Protein AF-A0A061NUT3-F1 (afdb_monomer_lite)

pLDDT: mean 88.52, std 11.58, range [43.38, 98.38]

Radius of gyration: 13.53 Å; chains: 1; bounding box: 26×31×32 Å

Foldseek 3Di:
DDPVVVVVVVCVVDPPDDDDPVLVVVVVVCVVVVFDDDDPVVLVVLLVVCLVVLPQDDDDDDCGVVNSVVSNVVSNVVND

Sequence (80 aa):
MTMDRLQSYLHEVHPRLNEDELLQEMEQHAFEHHVPIIDLESARFLQQLIALKGVTRILELGSAIGYSAITMAHATAQAQ

Structure (mmCIF, N/CA/C/O backbone):
data_AF-A0A061NUT3-F1
#
_entry.id   AF-A0A061NUT3-F1
#
loop_
_atom_site.group_PDB
_atom_site.id
_atom_site.type_symbol
_atom_site.label_atom_id
_atom_site.label_alt_id
_atom_site.label_comp_id
_atom_site.label_asym_id
_atom_site.label_entity_id
_atom_site.label_seq_id
_atom_site.pdbx_PDB_ins_code
_atom_site.Cartn_x
_atom_site.Cartn_y
_atom_site.Cartn_z
_atom_site.occupancy
_atom_site.B_iso_or_equiv
_atom_site.auth_seq_id
_atom_site.auth_comp_id
_atom_site.auth_asym_id
_atom_site.auth_atom_id
_atom_site.pdbx_PDB_model_num
ATOM 1 N N . MET A 1 1 ? 5.339 20.585 -16.161 1.00 61.16 1 MET A N 1
ATOM 2 C CA . MET A 1 1 ? 6.008 19.824 -15.085 1.00 61.16 1 MET A CA 1
ATOM 3 C C . MET A 1 1 ? 6.194 18.408 -15.604 1.00 61.16 1 MET A C 1
ATOM 5 O O . MET A 1 1 ? 5.220 17.872 -16.113 1.00 61.16 1 MET A O 1
ATOM 9 N N . THR A 1 2 ? 7.408 17.855 -15.605 1.00 85.75 2 THR A N 1
ATOM 10 C CA . THR A 1 2 ? 7.637 16.458 -16.022 1.00 85.75 2 THR A CA 1
ATOM 11 C C . THR A 1 2 ? 7.252 15.509 -14.886 1.00 85.75 2 THR A C 1
ATOM 13 O O . THR A 1 2 ? 7.324 15.908 -13.722 1.00 85.75 2 THR A O 1
ATOM 16 N N . MET A 1 3 ? 6.819 14.286 -15.209 1.00 79.00 3 MET A N 1
ATOM 17 C CA . MET A 1 3 ? 6.423 13.298 -14.193 1.00 79.00 3 MET A CA 1
ATOM 18 C C . MET A 1 3 ? 7.577 12.945 -13.254 1.00 79.00 3 MET A C 1
ATOM 20 O O . MET A 1 3 ? 7.378 12.924 -12.043 1.00 79.00 3 MET A O 1
ATOM 24 N N . ASP A 1 4 ? 8.791 12.824 -13.788 1.00 84.19 4 ASP A N 1
ATOM 25 C CA . ASP A 1 4 ? 9.982 12.512 -12.993 1.00 84.19 4 ASP A CA 1
ATOM 26 C C . ASP A 1 4 ? 10.232 13.561 -11.901 1.00 84.19 4 ASP A C 1
ATOM 28 O O . ASP A 1 4 ? 10.471 13.227 -10.745 1.00 84.19 4 ASP A O 1
ATOM 32 N N . ARG A 1 5 ? 10.089 14.854 -12.231 1.00 88.31 5 ARG A N 1
ATOM 33 C CA . ARG A 1 5 ? 10.303 15.941 -11.263 1.00 88.31 5 ARG A CA 1
ATOM 34 C C . ARG A 1 5 ? 9.259 15.931 -10.146 1.00 88.31 5 ARG A C 1
ATOM 36 O O . ARG A 1 5 ? 9.583 16.267 -9.011 1.00 88.31 5 ARG A O 1
ATOM 43 N N . LEU A 1 6 ? 8.015 15.582 -10.472 1.00 86.25 6 LEU A N 1
ATOM 44 C CA . LEU A 1 6 ? 6.953 15.448 -9.478 1.00 86.25 6 LEU A CA 1
ATOM 45 C C . LEU A 1 6 ? 7.230 14.270 -8.541 1.00 86.25 6 LEU A C 1
ATOM 47 O O . LEU A 1 6 ? 7.131 14.431 -7.329 1.00 86.25 6 LEU A O 1
ATOM 51 N N . GLN A 1 7 ? 7.613 13.118 -9.094 1.00 80.62 7 GLN A N 1
ATOM 52 C CA . GLN A 1 7 ? 7.93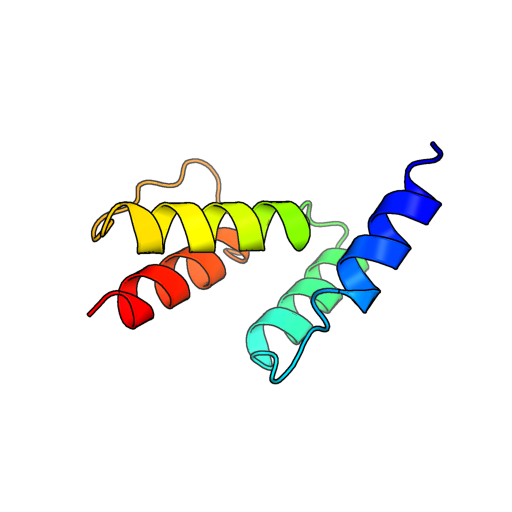7 11.937 -8.298 1.00 80.62 7 GLN A CA 1
ATOM 53 C C . GLN A 1 7 ? 9.119 12.185 -7.363 1.00 80.62 7 GLN A C 1
ATOM 55 O O . GLN A 1 7 ? 9.034 11.829 -6.191 1.00 80.62 7 GLN A O 1
ATOM 60 N N . SER A 1 8 ? 10.192 12.829 -7.839 1.00 85.50 8 SER A N 1
ATOM 61 C CA . SER A 1 8 ? 11.331 13.173 -6.979 1.00 85.50 8 SER A CA 1
ATOM 62 C C . SER A 1 8 ? 10.914 14.094 -5.832 1.00 85.50 8 SER A C 1
ATOM 64 O O . SER A 1 8 ? 11.261 13.834 -4.686 1.00 85.50 8 SER A O 1
ATOM 66 N N . TYR A 1 9 ? 10.104 15.119 -6.116 1.00 88.25 9 TYR A N 1
ATOM 67 C CA . TYR A 1 9 ? 9.606 16.028 -5.085 1.00 88.25 9 TYR A CA 1
ATOM 68 C C . TYR A 1 9 ? 8.759 15.308 -4.023 1.00 88.25 9 TYR A C 1
ATOM 70 O O . TYR A 1 9 ? 8.929 15.554 -2.832 1.00 88.25 9 TYR A O 1
ATOM 78 N N . LEU A 1 10 ? 7.868 14.395 -4.428 1.00 83.31 10 LEU A N 1
ATOM 79 C CA . LEU A 1 10 ? 7.051 13.622 -3.484 1.00 83.31 10 LEU A CA 1
ATOM 80 C C . LEU A 1 10 ? 7.903 12.702 -2.600 1.00 83.31 10 LEU A C 1
ATOM 82 O O . LEU A 1 10 ? 7.665 12.637 -1.393 1.00 83.31 10 LEU A O 1
ATOM 86 N N . HIS A 1 11 ? 8.937 12.073 -3.165 1.00 81.94 11 HIS A N 1
ATOM 87 C CA . HIS A 1 11 ? 9.887 11.264 -2.396 1.00 81.94 11 HIS A CA 1
ATOM 88 C C . HIS A 1 11 ? 10.688 12.096 -1.387 1.00 81.94 11 HIS A C 1
ATOM 90 O O . HIS A 1 11 ? 10.938 11.627 -0.279 1.00 81.94 11 HIS A O 1
ATOM 96 N N . GLU A 1 12 ? 11.074 13.323 -1.742 1.00 86.38 12 GLU A N 1
ATOM 97 C CA . GLU A 1 12 ? 11.782 14.233 -0.833 1.00 86.38 12 GLU A CA 1
ATOM 98 C C . GLU A 1 12 ? 10.892 14.708 0.321 1.00 86.38 12 GLU A C 1
ATOM 100 O O . GLU A 1 12 ? 11.335 14.764 1.467 1.00 86.38 12 GLU A O 1
ATOM 105 N N . VAL A 1 13 ? 9.634 15.051 0.029 1.00 86.31 13 VAL A N 1
ATOM 106 C CA . VAL A 1 13 ? 8.685 15.553 1.036 1.00 86.31 13 VAL A CA 1
ATOM 107 C C . VAL A 1 13 ? 8.200 14.437 1.954 1.00 86.31 13 VAL A C 1
ATOM 109 O O . VAL A 1 13 ? 7.985 14.670 3.144 1.00 86.31 13 VAL A O 1
ATOM 112 N N . HIS A 1 14 ? 8.026 13.230 1.419 1.00 79.75 14 HIS A N 1
ATOM 113 C CA . HIS A 1 14 ? 7.552 12.079 2.170 1.00 79.75 14 HIS A CA 1
ATOM 114 C C . HIS A 1 14 ? 8.507 10.893 1.983 1.00 79.75 14 HIS A C 1
ATOM 116 O O . HIS A 1 14 ? 8.203 9.942 1.249 1.00 79.75 14 HIS A O 1
ATOM 122 N N . PRO A 1 15 ? 9.677 10.931 2.646 1.00 72.81 15 PRO A N 1
ATOM 123 C CA . PRO A 1 15 ? 10.647 9.854 2.559 1.00 72.81 15 PRO A CA 1
ATOM 124 C C . PRO A 1 15 ? 10.050 8.555 3.101 1.00 72.81 15 PRO A C 1
ATOM 126 O O . PRO A 1 15 ? 9.250 8.554 4.040 1.00 72.81 15 PRO A O 1
ATOM 129 N N . ARG A 1 16 ? 10.432 7.429 2.494 1.00 70.31 16 ARG A N 1
ATOM 130 C CA . ARG A 1 16 ? 10.081 6.101 3.000 1.00 70.31 16 ARG A CA 1
ATOM 131 C C . ARG A 1 16 ? 10.890 5.840 4.275 1.00 70.31 16 ARG A C 1
ATOM 133 O O . ARG A 1 16 ? 12.051 5.452 4.212 1.00 70.31 16 ARG A O 1
ATOM 140 N N . LEU A 1 17 ? 10.319 6.155 5.434 1.00 51.50 17 LEU A N 1
ATOM 141 C CA . LEU A 1 17 ? 10.936 5.909 6.737 1.00 51.50 17 LEU A CA 1
ATOM 142 C C . LEU A 1 17 ? 10.303 4.655 7.349 1.00 51.50 17 LEU A C 1
ATOM 144 O O . LEU A 1 17 ? 9.087 4.621 7.510 1.00 51.50 17 LEU A O 1
ATOM 148 N N . ASN A 1 18 ? 11.129 3.676 7.735 1.00 52.44 18 ASN A N 1
ATOM 149 C CA . ASN A 1 18 ? 10.721 2.429 8.402 1.00 52.44 18 ASN A CA 1
ATOM 150 C C . ASN A 1 18 ? 9.798 1.545 7.547 1.00 52.44 18 ASN A C 1
ATOM 152 O O . ASN A 1 18 ? 8.635 1.334 7.888 1.00 52.44 18 ASN A O 1
ATOM 156 N N . GLU A 1 19 ? 10.306 1.056 6.417 1.00 68.06 19 GLU A N 1
ATOM 157 C CA . GLU A 1 19 ? 9.533 0.134 5.591 1.00 68.06 19 GLU A CA 1
ATOM 158 C C . GLU A 1 19 ? 9.410 -1.242 6.232 1.00 68.06 19 GLU A C 1
ATOM 160 O O . GLU A 1 19 ? 10.326 -1.757 6.870 1.00 68.06 19 GLU A O 1
ATOM 165 N N . ASP A 1 20 ? 8.238 -1.818 6.021 1.00 83.88 20 ASP A N 1
ATOM 166 C CA . ASP A 1 20 ? 7.970 -3.220 6.253 1.00 83.88 20 ASP A CA 1
ATOM 167 C C . ASP A 1 20 ? 8.839 -4.061 5.303 1.00 83.88 20 ASP A C 1
ATOM 169 O O . ASP A 1 20 ? 8.726 -3.928 4.080 1.00 83.88 20 ASP A O 1
ATOM 173 N N . GLU A 1 21 ? 9.712 -4.905 5.862 1.00 91.38 21 GLU A N 1
ATOM 174 C CA . GLU A 1 21 ? 10.619 -5.774 5.098 1.00 91.38 21 GLU A CA 1
ATOM 175 C C . GLU A 1 21 ? 9.856 -6.644 4.085 1.00 91.38 21 GLU A C 1
ATOM 177 O O . GLU A 1 21 ? 10.336 -6.855 2.970 1.00 91.38 21 GLU A O 1
ATOM 182 N N . LEU A 1 22 ? 8.632 -7.074 4.419 1.00 92.62 22 LEU A N 1
ATOM 183 C CA . LEU A 1 22 ? 7.793 -7.854 3.513 1.00 92.62 22 LEU A CA 1
ATOM 184 C C . LEU A 1 22 ? 7.395 -7.040 2.279 1.00 92.62 22 LEU A C 1
ATOM 186 O O . LEU A 1 22 ? 7.436 -7.552 1.164 1.00 92.62 22 LEU A O 1
ATOM 190 N N . LEU A 1 23 ? 7.012 -5.771 2.450 1.00 92.31 23 LEU A N 1
ATOM 191 C CA . LEU A 1 23 ? 6.596 -4.930 1.324 1.00 92.31 23 LEU A CA 1
ATOM 192 C C . LEU A 1 23 ? 7.759 -4.663 0.361 1.00 92.31 23 LEU A C 1
ATOM 194 O O . LEU A 1 23 ? 7.551 -4.682 -0.851 1.00 92.31 23 LEU A O 1
ATOM 198 N N . GLN A 1 24 ? 8.980 -4.496 0.877 1.00 92.44 24 GLN A N 1
ATOM 199 C CA . GLN A 1 24 ? 10.180 -4.376 0.043 1.00 92.44 24 GLN A CA 1
ATOM 200 C C . GLN A 1 24 ? 10.466 -5.661 -0.741 1.00 92.44 24 GLN A C 1
ATOM 202 O O . GLN A 1 24 ? 10.735 -5.607 -1.943 1.00 92.44 24 GLN A O 1
ATOM 207 N N . GLU A 1 25 ? 10.376 -6.822 -0.086 1.00 95.25 25 GLU A N 1
ATOM 208 C CA . GLU A 1 25 ? 10.535 -8.118 -0.752 1.00 95.25 25 GLU A CA 1
ATOM 209 C C . GLU A 1 25 ? 9.490 -8.298 -1.863 1.00 95.25 25 GLU A C 1
ATOM 211 O O . GLU A 1 25 ? 9.814 -8.736 -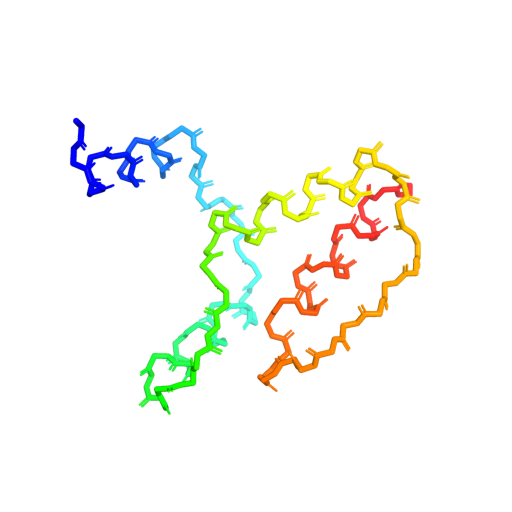2.968 1.00 95.25 25 GLU A O 1
ATOM 216 N N . MET A 1 26 ? 8.243 -7.890 -1.614 1.00 95.38 26 MET A N 1
ATOM 217 C CA . MET A 1 26 ? 7.166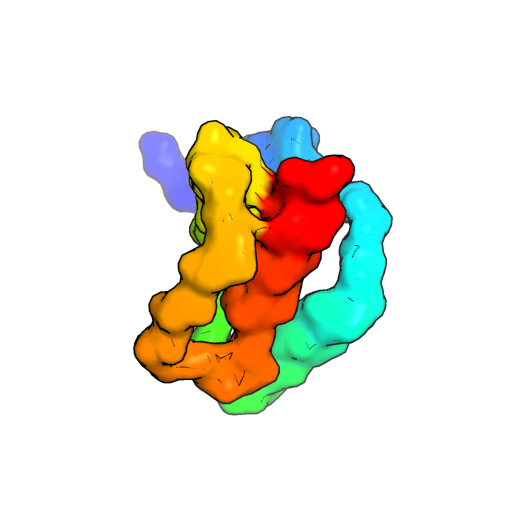 -7.945 -2.602 1.00 95.38 26 MET A CA 1
ATOM 218 C C . MET A 1 26 ? 7.391 -7.003 -3.790 1.00 95.38 26 MET A C 1
ATOM 220 O O . MET A 1 26 ? 7.092 -7.391 -4.920 1.00 95.38 26 MET A O 1
ATOM 224 N N . GLU A 1 27 ? 7.921 -5.795 -3.573 1.00 94.69 27 GLU A N 1
ATOM 225 C CA . GLU A 1 27 ? 8.293 -4.869 -4.654 1.00 94.69 27 GLU A CA 1
ATOM 226 C C . GLU A 1 27 ? 9.395 -5.462 -5.537 1.00 94.69 27 GLU A C 1
ATOM 228 O O . GLU A 1 27 ? 9.277 -5.457 -6.766 1.00 94.69 27 GLU A O 1
ATOM 233 N N . GLN A 1 28 ? 10.430 -6.035 -4.918 1.00 96.06 28 GLN A N 1
ATOM 234 C CA . GLN A 1 28 ? 11.514 -6.701 -5.636 1.00 96.06 28 GLN A CA 1
ATOM 235 C C . GLN A 1 28 ? 10.992 -7.910 -6.423 1.00 96.06 28 GLN A C 1
ATOM 237 O O . GLN A 1 28 ? 11.283 -8.055 -7.611 1.00 96.06 28 GLN A O 1
ATOM 242 N N . HIS A 1 29 ? 10.156 -8.741 -5.796 1.00 97.31 29 HIS A N 1
ATOM 243 C CA . HIS A 1 29 ? 9.522 -9.879 -6.452 1.00 97.31 29 HIS A CA 1
ATOM 244 C C . HIS A 1 29 ? 8.671 -9.439 -7.650 1.00 97.31 29 HIS A C 1
ATOM 246 O O . HIS A 1 29 ? 8.767 -10.037 -8.725 1.00 97.31 29 HIS A O 1
ATOM 252 N N . ALA A 1 30 ? 7.862 -8.389 -7.489 1.00 97.19 30 ALA A N 1
ATOM 253 C CA . ALA A 1 30 ? 7.026 -7.847 -8.552 1.00 97.19 30 ALA A CA 1
ATOM 254 C C . ALA A 1 30 ? 7.856 -7.331 -9.731 1.00 97.19 30 ALA A C 1
ATOM 256 O O . ALA A 1 30 ? 7.506 -7.594 -10.882 1.00 97.19 30 ALA A O 1
ATOM 257 N N . PHE A 1 31 ? 8.973 -6.656 -9.448 1.00 96.50 31 PHE A N 1
ATOM 258 C CA . PHE A 1 31 ? 9.914 -6.197 -10.464 1.00 96.50 31 PHE A CA 1
ATOM 259 C C . PHE A 1 31 ? 10.530 -7.369 -11.241 1.00 96.50 31 PHE A C 1
ATOM 261 O O . PHE A 1 31 ? 10.455 -7.401 -12.468 1.00 96.50 31 PHE A O 1
ATOM 268 N N . GLU A 1 32 ? 11.082 -8.364 -10.544 1.00 98.38 32 GLU A N 1
ATOM 269 C CA . GLU A 1 32 ? 11.732 -9.528 -11.166 1.00 98.38 32 GLU A CA 1
ATOM 270 C C . GLU A 1 32 ? 10.763 -10.357 -12.019 1.00 98.38 32 GLU A C 1
ATOM 272 O O . GLU A 1 32 ? 11.089 -10.784 -13.131 1.00 98.38 32 GLU A O 1
ATOM 277 N N . HIS A 1 33 ? 9.544 -10.557 -11.520 1.00 97.81 33 HIS A N 1
ATOM 278 C CA . HIS A 1 33 ? 8.539 -11.413 -12.149 1.00 97.81 33 HIS A CA 1
ATOM 279 C C . HIS A 1 33 ? 7.567 -10.639 -13.044 1.00 97.81 33 HIS A C 1
ATOM 281 O O . HIS A 1 33 ? 6.637 -11.232 -13.588 1.00 97.81 33 HIS A O 1
ATOM 287 N N . HIS A 1 34 ? 7.792 -9.334 -13.233 1.00 96.94 34 HIS A N 1
ATOM 288 C CA . HIS A 1 34 ? 6.954 -8.451 -14.046 1.00 96.94 34 HIS A CA 1
ATOM 289 C C . HIS A 1 34 ? 5.472 -8.491 -13.631 1.00 96.94 34 HIS A C 1
ATOM 291 O O . HIS A 1 34 ? 4.567 -8.405 -14.466 1.00 96.94 34 HIS A O 1
ATOM 297 N N . VAL A 1 35 ? 5.216 -8.642 -12.329 1.00 97.31 35 VAL A N 1
ATOM 298 C CA . VAL A 1 35 ? 3.864 -8.615 -11.773 1.00 97.31 35 VAL A CA 1
ATOM 299 C C . VAL A 1 35 ? 3.443 -7.153 -11.619 1.00 97.31 35 VAL A C 1
ATOM 301 O O . VAL A 1 35 ? 4.121 -6.397 -10.924 1.00 97.31 35 VAL A O 1
ATOM 304 N N . PRO A 1 36 ? 2.323 -6.724 -12.223 1.00 95.31 36 PRO A N 1
ATOM 305 C CA . PRO A 1 36 ? 1.837 -5.366 -12.043 1.00 95.31 36 PRO A CA 1
ATOM 306 C C . PRO A 1 36 ? 1.355 -5.164 -10.602 1.00 95.31 36 PRO A C 1
ATOM 308 O O . PRO A 1 36 ? 0.470 -5.878 -10.127 1.00 95.31 36 PRO A O 1
ATOM 311 N N . ILE A 1 37 ? 1.921 -4.163 -9.931 1.00 95.75 37 ILE A N 1
ATOM 312 C CA . ILE A 1 37 ? 1.511 -3.699 -8.602 1.00 95.75 37 ILE A CA 1
ATOM 313 C C . ILE A 1 37 ? 1.184 -2.205 -8.646 1.00 95.75 37 ILE A C 1
ATOM 315 O O . ILE A 1 37 ? 1.601 -1.490 -9.560 1.00 95.75 37 ILE A O 1
ATOM 319 N N . ILE A 1 38 ? 0.407 -1.740 -7.669 1.00 93.81 38 ILE A N 1
ATOM 320 C CA . ILE A 1 38 ? 0.138 -0.313 -7.476 1.00 93.81 38 ILE A CA 1
ATOM 321 C C . ILE A 1 38 ? 1.439 0.421 -7.121 1.00 93.81 38 ILE A C 1
ATOM 323 O O . ILE A 1 38 ? 2.287 -0.123 -6.416 1.00 93.81 38 ILE A O 1
ATOM 327 N N . ASP A 1 39 ? 1.603 1.652 -7.600 1.00 90.12 39 ASP A N 1
ATOM 328 C CA . ASP A 1 39 ? 2.747 2.474 -7.219 1.00 90.12 39 ASP A CA 1
ATOM 329 C C . ASP A 1 39 ? 2.612 2.992 -5.778 1.00 90.12 39 ASP A C 1
ATOM 331 O O . ASP A 1 39 ? 1.511 3.122 -5.231 1.00 90.12 39 ASP A O 1
ATOM 335 N N . LEU A 1 40 ? 3.752 3.323 -5.173 1.00 87.50 40 LEU A N 1
ATOM 336 C CA . LEU A 1 40 ? 3.833 3.784 -3.790 1.00 87.50 40 LEU A CA 1
ATOM 337 C C . LEU A 1 40 ? 2.903 4.966 -3.489 1.00 87.50 40 LEU A C 1
ATOM 339 O O . LEU A 1 40 ? 2.267 4.991 -2.435 1.00 87.50 40 LEU A O 1
ATOM 343 N N . GLU A 1 41 ? 2.836 5.962 -4.374 1.00 88.69 41 GLU A N 1
ATOM 344 C CA . GLU A 1 41 ? 2.089 7.188 -4.086 1.00 88.69 41 GLU A CA 1
ATOM 345 C C . GLU A 1 41 ? 0.584 6.924 -4.109 1.00 88.69 41 GLU A C 1
ATOM 347 O O . GLU A 1 41 ? -0.149 7.394 -3.233 1.00 88.69 41 GLU A O 1
ATOM 352 N N . SER A 1 42 ? 0.128 6.087 -5.041 1.00 92.12 42 SER A N 1
ATOM 353 C CA . SER A 1 42 ? -1.249 5.595 -5.056 1.00 92.12 42 SER A CA 1
ATOM 354 C C . SER A 1 42 ? -1.572 4.754 -3.812 1.00 92.12 42 SER A C 1
ATOM 356 O O . SER A 1 42 ? -2.641 4.916 -3.218 1.00 92.12 42 SER A O 1
ATOM 358 N N . ALA A 1 43 ? -0.648 3.901 -3.358 1.00 92.62 43 ALA A N 1
ATOM 359 C CA . ALA A 1 43 ? -0.830 3.107 -2.144 1.00 92.62 43 ALA A CA 1
ATOM 360 C C . ALA A 1 43 ? -0.946 3.997 -0.889 1.00 92.62 43 ALA A C 1
ATOM 362 O O . ALA A 1 43 ? -1.885 3.848 -0.106 1.00 92.62 43 ALA A O 1
ATOM 363 N N . ARG A 1 44 ? -0.066 4.996 -0.745 1.00 90.31 44 ARG A N 1
ATOM 364 C CA . ARG A 1 44 ? -0.112 6.001 0.335 1.00 90.31 44 ARG A CA 1
ATOM 365 C C . ARG A 1 44 ? -1.411 6.793 0.338 1.00 90.31 44 ARG A C 1
ATOM 367 O O . ARG A 1 44 ? -1.992 7.029 1.397 1.00 90.31 44 ARG A O 1
ATOM 374 N N . PHE A 1 45 ? -1.885 7.189 -0.838 1.00 92.31 45 PHE A N 1
ATOM 375 C CA . PHE A 1 45 ? -3.157 7.886 -0.967 1.00 92.31 45 PHE A CA 1
ATOM 376 C C . PHE A 1 45 ? -4.325 7.033 -0.449 1.00 92.31 45 PHE A C 1
ATOM 378 O O . PHE A 1 45 ? -5.160 7.528 0.312 1.00 92.31 45 PHE A O 1
ATOM 385 N N . LEU A 1 46 ? -4.359 5.736 -0.781 1.00 94.75 46 LEU A N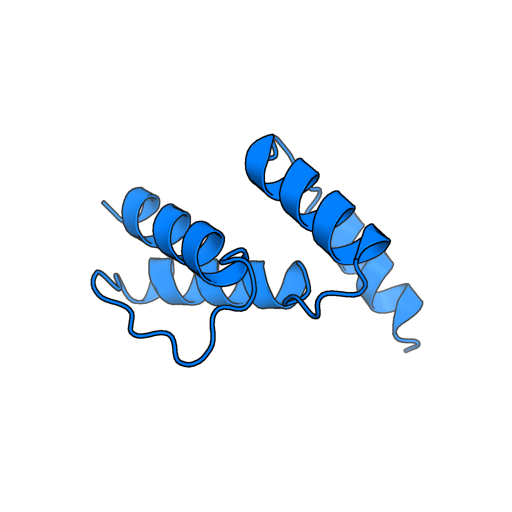 1
ATOM 386 C CA . LEU A 1 46 ? -5.366 4.813 -0.250 1.00 94.75 46 LEU A CA 1
ATOM 387 C C . LEU A 1 46 ? -5.273 4.672 1.273 1.00 94.75 46 LEU A C 1
ATOM 389 O O . LEU A 1 46 ? -6.303 4.724 1.943 1.00 94.75 46 LEU A O 1
ATOM 393 N N . GLN A 1 47 ? -4.065 4.559 1.832 1.00 93.06 47 GLN A N 1
ATOM 394 C CA . GLN A 1 47 ? -3.872 4.506 3.286 1.00 93.06 47 GLN A CA 1
ATOM 395 C C . GLN A 1 47 ? -4.420 5.756 3.982 1.00 93.06 47 GLN A C 1
ATOM 397 O O . GLN A 1 47 ? -5.150 5.650 4.968 1.00 93.06 47 GLN A O 1
ATOM 402 N N . GLN A 1 48 ? -4.130 6.943 3.441 1.00 92.94 48 GLN A N 1
ATOM 403 C CA . GLN A 1 48 ? -4.657 8.205 3.965 1.00 92.94 48 GLN A CA 1
ATOM 404 C C . GLN A 1 48 ? -6.184 8.250 3.897 1.00 92.94 48 GLN A C 1
ATOM 406 O O . GLN A 1 48 ? -6.828 8.645 4.867 1.00 92.94 48 GLN A O 1
ATOM 411 N N . LEU A 1 49 ? -6.781 7.819 2.783 1.00 95.81 49 LEU A N 1
ATOM 412 C CA . LEU A 1 49 ? -8.236 7.741 2.653 1.00 95.81 49 LEU A CA 1
ATOM 413 C C . LEU A 1 49 ? -8.857 6.778 3.669 1.00 95.81 49 LEU A C 1
ATOM 415 O O . LEU A 1 49 ? -9.870 7.120 4.280 1.00 95.81 49 LEU A O 1
ATOM 419 N N . ILE A 1 50 ? -8.251 5.606 3.867 1.00 96.00 50 ILE A N 1
ATOM 420 C CA . ILE A 1 50 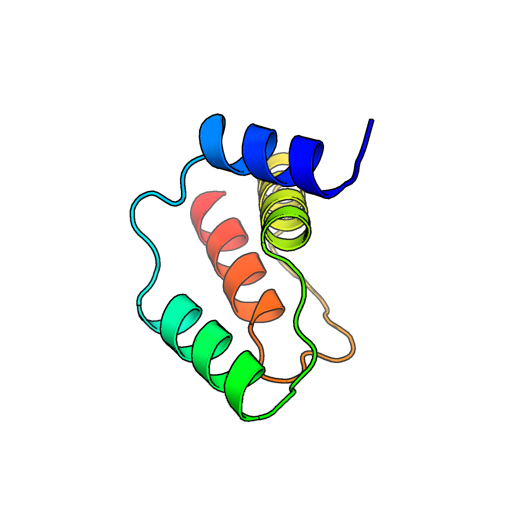? -8.692 4.601 4.841 1.00 96.00 50 ILE A CA 1
ATOM 421 C C . ILE A 1 50 ? -8.680 5.186 6.252 1.00 96.00 50 ILE A C 1
ATOM 423 O O . ILE A 1 50 ? -9.701 5.120 6.940 1.00 96.00 50 ILE A O 1
ATOM 427 N N . ALA A 1 51 ? -7.571 5.819 6.645 1.00 93.56 51 ALA A N 1
ATOM 428 C CA . ALA A 1 51 ? -7.422 6.442 7.955 1.00 93.56 51 ALA A CA 1
ATOM 429 C C . ALA A 1 51 ? -8.427 7.589 8.157 1.00 93.56 51 ALA A C 1
ATOM 431 O O . ALA A 1 51 ? -9.159 7.611 9.144 1.00 93.56 51 ALA A O 1
ATOM 432 N N . LEU A 1 52 ? -8.539 8.505 7.188 1.00 95.06 52 LEU A N 1
ATOM 433 C CA . LEU A 1 52 ? -9.449 9.656 7.258 1.00 95.06 52 LEU A CA 1
ATOM 434 C C . LEU A 1 52 ? -10.926 9.258 7.342 1.00 95.06 52 LEU A C 1
ATOM 436 O O . LEU A 1 52 ? -11.738 10.002 7.894 1.00 95.06 52 LEU A O 1
ATOM 440 N N . LYS A 1 53 ? -11.299 8.126 6.744 1.00 95.88 53 LYS A N 1
ATOM 441 C CA . LYS A 1 53 ? -12.681 7.637 6.720 1.00 95.88 53 LYS A CA 1
ATOM 442 C C . LYS A 1 53 ? -12.974 6.593 7.797 1.00 95.88 53 LYS A C 1
ATOM 444 O O . LYS A 1 53 ? -14.131 6.193 7.906 1.00 95.88 53 LYS A O 1
ATOM 449 N N . GLY A 1 54 ? -11.976 6.163 8.571 1.00 94.81 54 GLY A N 1
ATOM 450 C CA . GLY A 1 54 ? -12.130 5.100 9.567 1.00 94.81 54 GLY A CA 1
ATOM 451 C C . GLY A 1 54 ? -12.624 3.790 8.947 1.00 94.81 54 GLY A C 1
ATOM 452 O O . GLY A 1 54 ? -13.542 3.156 9.470 1.00 94.81 54 GLY A O 1
ATOM 453 N N . VAL A 1 55 ? -12.091 3.414 7.779 1.00 96.31 55 VAL A N 1
ATOM 454 C CA . VAL A 1 55 ? -12.529 2.201 7.071 1.00 96.31 55 VAL A CA 1
ATOM 455 C C . VAL A 1 55 ? -12.058 0.962 7.830 1.00 96.31 55 VAL A C 1
ATOM 457 O O . VAL A 1 55 ? -10.883 0.833 8.145 1.00 96.31 55 VAL A O 1
ATOM 460 N N . THR A 1 56 ? -12.971 0.022 8.083 1.00 94.75 56 THR A N 1
ATOM 461 C CA . THR A 1 56 ? -12.686 -1.230 8.817 1.00 94.75 56 THR A CA 1
ATOM 462 C C . THR A 1 56 ? -12.888 -2.493 7.983 1.00 94.75 56 THR A C 1
ATOM 464 O O . THR A 1 56 ? -12.518 -3.585 8.402 1.00 94.75 56 THR A O 1
ATOM 467 N N . ARG A 1 57 ? -13.508 -2.372 6.803 1.00 95.81 57 ARG A N 1
ATOM 468 C CA . ARG A 1 57 ? -13.769 -3.485 5.883 1.00 95.81 57 ARG A CA 1
ATOM 469 C C . ARG A 1 57 ? -13.535 -3.021 4.457 1.00 95.81 57 ARG A C 1
ATOM 471 O O . ARG A 1 57 ? -14.128 -2.030 4.036 1.00 95.81 57 ARG A O 1
ATOM 478 N N . ILE A 1 58 ? -12.694 -3.749 3.734 1.00 96.25 58 ILE A N 1
ATOM 479 C CA . ILE A 1 58 ? -12.276 -3.430 2.369 1.00 96.25 58 ILE A CA 1
ATOM 480 C C . ILE A 1 58 ? -12.536 -4.659 1.497 1.00 96.25 58 ILE A C 1
ATOM 482 O O . ILE A 1 58 ? -12.229 -5.779 1.899 1.00 96.25 58 ILE A O 1
ATOM 486 N N . LEU A 1 59 ? -13.123 -4.443 0.320 1.00 97.25 59 LEU A N 1
ATOM 487 C CA . LEU A 1 59 ? -13.230 -5.446 -0.736 1.00 97.25 59 LEU A CA 1
ATOM 488 C C . LEU A 1 59 ? -12.293 -5.032 -1.867 1.00 97.25 59 LEU A C 1
ATOM 490 O O . LEU A 1 59 ? -12.492 -3.981 -2.472 1.00 97.25 59 LEU A O 1
ATOM 494 N N . GLU A 1 60 ? -11.309 -5.872 -2.161 1.00 96.44 60 GLU A N 1
ATOM 495 C CA . GLU A 1 60 ? -10.438 -5.716 -3.320 1.00 96.44 60 GLU A CA 1
ATOM 496 C C . GLU A 1 60 ? -10.829 -6.725 -4.401 1.00 96.44 60 GLU A C 1
ATOM 498 O O . GLU A 1 60 ? -11.058 -7.903 -4.121 1.00 96.44 60 GLU A O 1
ATOM 503 N N . LEU A 1 61 ? -10.915 -6.259 -5.646 1.00 95.94 61 LEU A N 1
ATOM 504 C CA . LEU A 1 61 ? -11.178 -7.101 -6.806 1.00 95.94 61 LEU A CA 1
ATOM 505 C C . LEU A 1 61 ? -9.915 -7.162 -7.663 1.00 95.94 61 LEU A C 1
ATOM 507 O O . LEU A 1 61 ? -9.636 -6.243 -8.426 1.00 95.94 61 LEU A O 1
ATOM 511 N N . GLY A 1 62 ? -9.183 -8.268 -7.530 1.00 92.50 62 GLY A N 1
ATOM 512 C CA . GLY A 1 62 ? -7.913 -8.490 -8.217 1.00 92.50 62 GLY A CA 1
ATOM 513 C C . GLY A 1 62 ? -6.728 -7.949 -7.421 1.00 92.50 62 GLY A C 1
ATOM 514 O O . GLY A 1 62 ? -6.338 -6.802 -7.586 1.00 92.50 62 GLY A O 1
ATOM 515 N N . SER A 1 63 ? -6.132 -8.807 -6.593 1.00 91.94 63 SER A N 1
ATOM 516 C CA . SER A 1 63 ? -5.049 -8.424 -5.674 1.00 91.94 63 SER A CA 1
ATOM 517 C C . SER A 1 63 ? -3.640 -8.670 -6.219 1.00 91.94 63 SER A C 1
ATOM 519 O O . SER A 1 63 ? -2.670 -8.322 -5.555 1.00 91.94 63 SER A O 1
ATOM 521 N N . ALA A 1 64 ? -3.497 -9.300 -7.391 1.00 95.38 64 ALA A N 1
ATOM 522 C CA . ALA A 1 64 ? -2.217 -9.830 -7.875 1.00 95.38 64 ALA A CA 1
ATOM 523 C C . ALA A 1 64 ? -1.497 -10.630 -6.764 1.00 95.38 64 ALA A C 1
ATOM 525 O O . ALA A 1 64 ? -2.035 -11.632 -6.299 1.00 95.38 64 ALA A O 1
ATOM 526 N N . ILE A 1 65 ? -0.327 -10.172 -6.310 1.00 96.38 65 ILE A N 1
ATOM 527 C CA . ILE A 1 65 ? 0.449 -10.781 -5.212 1.00 96.38 65 ILE A CA 1
ATOM 528 C C . ILE A 1 65 ? 0.069 -10.264 -3.812 1.00 96.38 65 ILE A C 1
ATOM 530 O O . ILE A 1 65 ? 0.714 -10.616 -2.834 1.00 96.38 65 ILE A O 1
ATOM 534 N N . GLY A 1 66 ? -0.968 -9.434 -3.690 1.00 95.62 66 GLY A N 1
ATOM 535 C CA . GLY A 1 66 ? -1.506 -8.956 -2.412 1.00 95.62 66 GLY A CA 1
ATOM 536 C C . GLY A 1 66 ? -0.846 -7.695 -1.852 1.00 95.62 66 GLY A C 1
ATOM 537 O O . GLY A 1 66 ? -1.151 -7.321 -0.723 1.00 95.62 66 GLY A O 1
ATOM 538 N N . TYR A 1 67 ? 0.026 -7.024 -2.615 1.00 95.94 67 TYR A N 1
ATOM 539 C CA . TYR A 1 67 ? 0.765 -5.839 -2.152 1.00 95.94 67 TYR A CA 1
ATOM 540 C C . TYR A 1 67 ? -0.181 -4.731 -1.657 1.00 95.94 67 TYR A C 1
ATOM 542 O O . TYR A 1 67 ? -0.133 -4.343 -0.492 1.00 95.94 67 TYR A O 1
ATOM 550 N N . SER A 1 68 ? -1.127 -4.304 -2.499 1.00 95.31 68 SER A N 1
ATOM 551 C CA . SER A 1 68 ? -2.149 -3.308 -2.148 1.00 95.31 68 SER A CA 1
ATOM 552 C C . SER A 1 68 ? -3.027 -3.749 -0.976 1.00 95.31 68 SER A C 1
ATOM 554 O O . SER A 1 68 ? -3.340 -2.930 -0.111 1.00 95.31 68 SER A O 1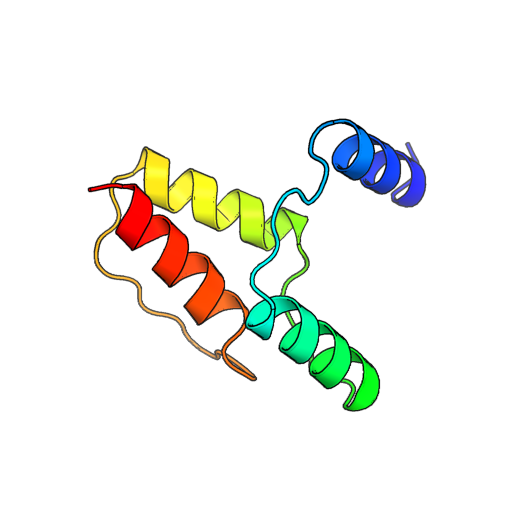
ATOM 556 N N . ALA A 1 69 ? -3.396 -5.032 -0.910 1.00 95.88 69 ALA A N 1
ATOM 557 C CA . ALA A 1 69 ? -4.190 -5.584 0.186 1.00 95.88 69 ALA A CA 1
ATOM 558 C C . ALA A 1 69 ? -3.500 -5.388 1.543 1.00 95.88 69 ALA A C 1
ATOM 560 O O . ALA A 1 69 ? -4.127 -4.908 2.489 1.00 95.88 69 ALA A O 1
ATOM 561 N N . ILE A 1 70 ? -2.207 -5.718 1.627 1.00 94.62 70 ILE A N 1
ATOM 562 C CA . ILE A 1 70 ? -1.403 -5.577 2.848 1.00 94.62 70 ILE A CA 1
ATOM 563 C C . ILE A 1 70 ? -1.257 -4.098 3.213 1.00 94.62 70 ILE A C 1
ATOM 565 O O . ILE A 1 70 ? -1.528 -3.713 4.352 1.00 94.62 70 ILE A O 1
ATOM 569 N N . THR A 1 71 ? -0.921 -3.243 2.243 1.00 93.31 71 THR A N 1
ATOM 570 C CA . THR A 1 71 ? -0.777 -1.801 2.479 1.00 93.31 71 THR A CA 1
ATOM 571 C C . THR A 1 71 ? -2.068 -1.175 3.019 1.00 93.31 71 THR A C 1
ATOM 573 O O . THR A 1 71 ? -2.028 -0.372 3.957 1.00 93.31 71 THR A O 1
ATOM 576 N N . MET A 1 72 ? -3.223 -1.569 2.472 1.00 94.81 72 MET A N 1
ATOM 577 C CA . MET A 1 72 ? -4.537 -1.140 2.954 1.00 94.81 72 MET A CA 1
ATOM 578 C C . MET A 1 72 ? -4.854 -1.697 4.348 1.00 94.81 72 MET A C 1
ATOM 580 O O . MET A 1 72 ? -5.364 -0.961 5.192 1.00 94.81 72 MET A O 1
ATOM 584 N N . ALA A 1 73 ? -4.524 -2.963 4.622 1.00 93.81 73 ALA A N 1
ATOM 585 C CA . ALA A 1 73 ? -4.737 -3.580 5.929 1.00 93.81 73 ALA A CA 1
ATOM 586 C C . ALA A 1 73 ? -3.947 -2.867 7.040 1.00 93.81 73 ALA A C 1
ATOM 588 O O . ALA A 1 73 ? -4.518 -2.567 8.091 1.00 93.81 73 ALA A O 1
ATOM 589 N N . HIS A 1 74 ? -2.684 -2.499 6.798 1.00 91.50 74 HIS A N 1
ATOM 590 C CA . HIS A 1 74 ? -1.889 -1.723 7.760 1.00 91.50 74 HIS A CA 1
ATOM 591 C C . HIS A 1 74 ? -2.555 -0.394 8.130 1.00 91.50 74 HIS A C 1
ATOM 593 O O . HIS A 1 74 ? -2.603 -0.038 9.307 1.00 91.50 74 HIS A O 1
ATOM 599 N N . ALA A 1 75 ? -3.158 0.297 7.160 1.00 91.62 75 ALA A N 1
ATOM 600 C CA . ALA A 1 75 ? -3.869 1.546 7.427 1.00 91.62 75 ALA A CA 1
ATOM 601 C C . ALA A 1 75 ? -5.137 1.349 8.274 1.00 91.62 75 ALA A C 1
ATOM 603 O O . ALA A 1 75 ? -5.472 2.216 9.080 1.00 91.62 75 ALA A O 1
ATOM 604 N N . THR A 1 76 ? -5.830 0.212 8.138 1.00 90.44 76 THR A N 1
ATOM 605 C CA . THR A 1 76 ? -6.983 -0.099 9.005 1.00 90.44 76 THR A CA 1
ATOM 606 C C . THR A 1 76 ? -6.572 -0.347 10.459 1.00 90.44 76 THR A C 1
ATOM 608 O O . THR A 1 76 ? -7.307 0.039 11.364 1.00 90.44 76 THR A O 1
ATOM 611 N N . ALA A 1 77 ? -5.388 -0.928 10.695 1.00 77.50 77 ALA A N 1
ATOM 612 C CA . ALA A 1 77 ? -4.864 -1.189 12.038 1.00 77.50 77 ALA A CA 1
ATOM 613 C C . ALA A 1 77 ? -4.387 0.089 12.754 1.00 77.50 77 ALA A C 1
ATOM 615 O O . ALA A 1 77 ? -4.468 0.181 13.974 1.00 77.50 77 ALA A O 1
ATOM 616 N N . GLN A 1 78 ? -3.918 1.090 12.002 1.00 64.50 78 GLN A N 1
ATOM 617 C CA . GLN A 1 78 ? -3.486 2.389 12.536 1.00 64.50 78 GLN A CA 1
ATOM 618 C C . GLN A 1 78 ? -4.647 3.331 12.892 1.00 64.50 78 GLN A C 1
ATOM 620 O O . GLN A 1 78 ? -4.443 4.299 13.617 1.00 64.50 78 GLN A O 1
ATOM 625 N N . ALA A 1 79 ? -5.851 3.085 12.366 1.00 57.03 79 ALA A N 1
ATOM 626 C CA . ALA A 1 79 ? -7.036 3.909 12.611 1.00 57.03 79 ALA A CA 1
ATOM 627 C C . ALA A 1 79 ? -7.788 3.545 13.912 1.00 57.03 79 ALA A C 1
ATOM 629 O O . ALA A 1 79 ? -8.905 4.027 14.117 1.00 57.03 79 ALA A O 1
ATOM 630 N N . GLN A 1 80 ? -7.207 2.680 14.753 1.00 43.38 80 GLN A N 1
ATOM 631 C CA . GLN A 1 80 ? -7.771 2.228 16.031 1.00 43.38 80 GLN A CA 1
ATOM 632 C C . GLN A 1 80 ? -7.213 2.996 17.229 1.00 43.38 80 GLN A C 1
ATOM 634 O O . GLN A 1 80 ? -5.995 3.278 17.248 1.00 43.38 80 GLN A O 1
#

Secondary structure (DSSP, 8-state):
--HHHHHHHHHHHS---S--HHHHHHHHHHHHHT-----HHHHHHHHHHHHHHT------S--TTSHHHHHHHHHHHHT-